Protein AF-A0A355G3J1-F1 (afdb_monomer_lite)

Secondary structure (DSSP, 8-state):
-HHHHHHHHHHHHTTS-HHHHHHHHHTSTTTT------HHHHHH-TT-TT-SSPPP-PPPHHHHHHHHHHHTT--B---SS--B-----TTTTTTT-SS--PPP-GGGGGB-GGGB--BTTB--HHHHHTTPPPSSS--SS-----

Radius of gyration: 22.66 Å; chains: 1; bounding box: 53×34×58 Å

pLDDT: mean 86.46, std 9.16, range [46.34, 96.56]

Foldseek 3Di:
DVVVVVLVVVCVVVVNDPVVSVCCVCPDCLNVAAQDDDPVNCVVCVPCPVVNHDDDFDDALLVVLLVVCVVVVLADPDDDDAAFAADADADQCVPPDPDGRDHDDDSSNRYRSVSHDQDQVRGGVSNVVRQNDRNVDDDPDGDTDD

Structure (mmCIF, N/CA/C/O backbone):
data_AF-A0A355G3J1-F1
#
_entry.id   AF-A0A355G3J1-F1
#
loop_
_atom_site.group_PDB
_atom_site.id
_atom_site.type_symbol
_atom_site.label_atom_id
_atom_site.label_alt_id
_atom_site.label_comp_id
_atom_site.label_asym_id
_atom_site.label_entity_id
_atom_site.label_seq_id
_atom_site.pdbx_PDB_ins_code
_atom_site.Cartn_x
_atom_site.Cartn_y
_atom_site.Cartn_z
_atom_site.occupancy
_atom_site.B_iso_or_equiv
_atom_site.auth_seq_id
_atom_site.auth_comp_id
_atom_site.auth_asym_id
_atom_site.auth_atom_id
_atom_site.pdbx_PDB_model_num
ATOM 1 N N . PRO A 1 1 ? -11.415 11.226 27.094 1.00 68.06 1 PRO A N 1
ATOM 2 C CA . PRO A 1 1 ? -10.736 10.562 28.239 1.00 68.06 1 PRO A CA 1
ATOM 3 C C . PRO A 1 1 ? -11.501 9.325 28.725 1.00 68.06 1 PRO A C 1
ATOM 5 O O . PRO A 1 1 ? -10.914 8.259 28.810 1.00 68.06 1 PRO A O 1
ATOM 8 N N . GLU A 1 2 ? -12.821 9.445 28.891 1.00 85.06 2 GLU A N 1
ATOM 9 C CA . GLU A 1 2 ? -13.689 8.411 29.485 1.00 85.06 2 GLU A CA 1
ATOM 10 C C . GLU A 1 2 ? -13.685 7.047 28.765 1.00 85.06 2 GLU A C 1
ATOM 12 O O . GLU A 1 2 ? -13.795 6.009 29.408 1.00 85.06 2 GLU A O 1
ATOM 17 N N . LEU A 1 3 ? -13.506 7.017 27.437 1.00 87.56 3 LEU A N 1
ATOM 18 C CA . LEU A 1 3 ? -13.482 5.762 26.671 1.00 87.56 3 LEU A CA 1
ATOM 19 C C . LEU A 1 3 ? -12.297 4.859 27.045 1.00 87.56 3 LEU A C 1
ATOM 21 O O . LEU A 1 3 ? -12.450 3.643 27.121 1.00 87.56 3 LEU A O 1
ATOM 25 N N . LEU A 1 4 ? -11.110 5.442 27.237 1.00 89.94 4 LEU A N 1
ATOM 26 C CA . LEU A 1 4 ? -9.912 4.662 27.555 1.00 89.94 4 LEU A CA 1
ATOM 27 C C . LEU A 1 4 ? -9.988 4.106 28.976 1.00 89.94 4 LEU A C 1
ATOM 29 O O . LEU A 1 4 ? -9.612 2.957 29.189 1.00 89.94 4 LEU A O 1
ATOM 33 N N . ASP A 1 5 ? -10.541 4.884 29.906 1.00 92.81 5 ASP A N 1
ATOM 34 C CA . ASP A 1 5 ? -10.780 4.443 31.279 1.00 92.81 5 ASP A CA 1
ATOM 35 C C . ASP A 1 5 ? -11.797 3.294 31.312 1.00 92.81 5 ASP A C 1
ATOM 37 O O . ASP A 1 5 ? -11.575 2.279 31.974 1.00 92.81 5 ASP A O 1
ATOM 41 N N . TRP A 1 6 ? -12.874 3.394 30.524 1.00 93.69 6 TRP A N 1
ATOM 42 C CA . TRP A 1 6 ? -13.862 2.323 30.399 1.00 93.69 6 TRP A CA 1
ATOM 43 C C . TRP A 1 6 ? -13.267 1.043 29.790 1.00 93.69 6 TRP A C 1
ATOM 45 O O . TRP A 1 6 ? -13.470 -0.044 30.330 1.00 93.69 6 TRP A O 1
ATOM 55 N N . LEU A 1 7 ? -12.474 1.158 28.717 1.00 93.31 7 LEU A N 1
ATOM 56 C CA . LEU A 1 7 ? -11.795 0.008 28.107 1.00 93.31 7 LEU A CA 1
ATOM 57 C C . LEU A 1 7 ? -10.783 -0.641 29.062 1.00 93.31 7 LEU A C 1
ATOM 59 O O . LEU A 1 7 ? -10.641 -1.863 29.056 1.00 93.31 7 LEU A O 1
ATOM 63 N N . ALA A 1 8 ? -10.092 0.152 29.884 1.00 94.12 8 ALA A N 1
ATOM 64 C CA . ALA A 1 8 ? -9.164 -0.366 30.885 1.00 94.12 8 ALA A CA 1
ATOM 65 C C . ALA A 1 8 ? -9.895 -1.168 31.973 1.00 94.12 8 ALA A C 1
ATOM 67 O O . ALA A 1 8 ? -9.456 -2.265 32.319 1.00 94.12 8 ALA A O 1
ATOM 68 N N . LEU A 1 9 ? -11.032 -0.665 32.466 1.00 95.38 9 LEU A N 1
ATOM 69 C CA . LEU A 1 9 ? -11.869 -1.389 33.428 1.00 95.38 9 LEU A CA 1
ATOM 70 C C . LEU A 1 9 ? -12.425 -2.688 32.835 1.00 95.38 9 LEU A C 1
ATOM 72 O O . LEU A 1 9 ? -12.336 -3.735 33.473 1.00 95.38 9 LEU A O 1
ATOM 76 N N . GLU A 1 10 ? -12.924 -2.651 31.599 1.00 95.00 10 GLU A N 1
ATOM 77 C CA . GLU A 1 10 ? -13.422 -3.841 30.899 1.00 95.00 10 GLU A CA 1
ATOM 78 C C . GLU A 1 10 ? -12.317 -4.888 30.680 1.00 95.00 10 GLU A C 1
ATOM 80 O O . GLU A 1 10 ? -12.537 -6.095 30.813 1.00 95.00 10 GLU A O 1
ATOM 85 N N . PHE A 1 11 ? -11.091 -4.443 30.400 1.00 96.38 11 PHE A N 1
ATOM 86 C CA . PHE A 1 11 ? -9.950 -5.342 30.259 1.00 96.38 11 PHE A CA 1
ATOM 87 C C . PHE A 1 11 ? -9.592 -6.040 31.580 1.00 96.38 11 PHE A C 1
ATOM 89 O O . PHE A 1 11 ? -9.298 -7.235 31.588 1.00 96.38 11 PHE A O 1
ATOM 96 N N . ILE A 1 12 ? -9.687 -5.330 32.708 1.00 96.38 12 ILE A N 1
ATOM 97 C CA . ILE A 1 12 ? -9.499 -5.923 34.039 1.00 96.38 12 ILE A CA 1
ATOM 98 C C . ILE A 1 12 ? -10.640 -6.904 34.353 1.00 96.38 12 ILE A C 1
ATOM 100 O O . ILE A 1 12 ? -10.381 -8.027 34.785 1.00 96.38 12 ILE A O 1
ATOM 104 N N . HIS A 1 13 ? -11.895 -6.516 34.105 1.00 95.62 13 HIS A N 1
ATOM 105 C CA . HIS A 1 13 ? -13.074 -7.341 34.398 1.00 95.62 13 HIS A CA 1
ATOM 106 C C . HIS A 1 13 ? -13.145 -8.622 33.560 1.00 95.62 13 HIS A C 1
ATOM 108 O O . HIS A 1 13 ? -13.583 -9.657 34.056 1.00 95.62 13 HIS A O 1
ATOM 114 N N . SER A 1 14 ? -12.667 -8.578 32.316 1.00 93.69 14 SER A N 1
ATOM 115 C CA . SER A 1 14 ? -12.550 -9.755 31.444 1.00 93.69 14 SER A CA 1
ATOM 116 C C . SER A 1 14 ? -11.386 -10.686 31.812 1.00 93.69 14 SER A C 1
ATOM 118 O O . SER A 1 14 ? -11.162 -11.684 31.130 1.00 93.69 14 SER A O 1
ATOM 120 N N . GLY A 1 15 ? -10.644 -10.393 32.887 1.00 96.06 15 GLY A N 1
ATOM 121 C CA . GLY A 1 15 ? -9.520 -11.212 33.333 1.00 96.06 15 GLY A CA 1
ATOM 122 C C . GLY A 1 15 ? -8.283 -11.060 32.451 1.00 96.06 15 GLY A C 1
ATOM 123 O O . GLY A 1 15 ? -7.531 -12.020 32.293 1.00 96.06 15 GLY A O 1
ATOM 124 N N . TRP A 1 16 ? -8.063 -9.863 31.895 1.00 95.31 16 TRP A N 1
ATOM 125 C CA . TRP A 1 16 ? -6.944 -9.546 31.002 1.00 95.31 16 TRP A CA 1
ATOM 126 C C . TRP A 1 16 ? -6.997 -10.294 29.656 1.00 95.31 16 TRP A C 1
ATOM 128 O O . TRP A 1 16 ? -5.962 -10.578 29.045 1.00 95.31 16 TRP A O 1
ATOM 138 N N . ASP A 1 17 ? -8.202 -10.600 29.158 1.00 96.38 17 ASP A N 1
ATOM 139 C CA . ASP A 1 17 ? -8.391 -11.253 27.860 1.00 96.38 17 ASP A CA 1
ATOM 140 C C . ASP A 1 17 ? -8.188 -10.267 26.695 1.00 96.38 17 ASP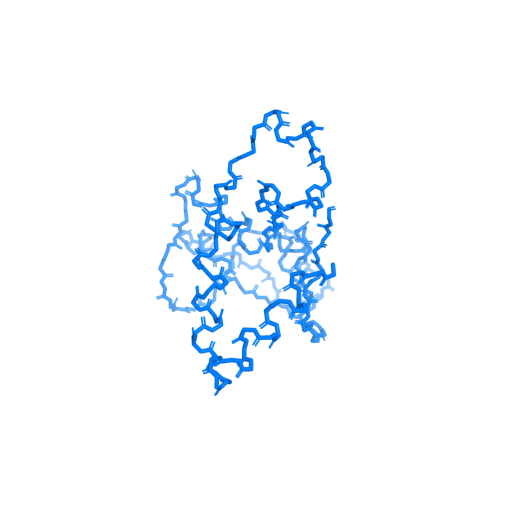 A C 1
ATOM 142 O O . ASP A 1 17 ? -9.032 -9.432 26.355 1.00 96.38 17 ASP A O 1
ATOM 146 N N . VAL A 1 18 ? -7.038 -10.397 26.031 1.00 96.12 18 VAL A N 1
ATOM 147 C CA . VAL A 1 18 ? -6.662 -9.562 24.883 1.00 96.12 18 VAL A CA 1
ATOM 148 C C . VAL A 1 18 ? -7.594 -9.781 23.688 1.00 96.12 18 VAL A C 1
ATOM 150 O O . VAL A 1 18 ? -7.884 -8.830 22.958 1.00 96.12 18 VAL A O 1
ATOM 153 N N . LYS A 1 19 ? -8.082 -11.009 23.467 1.00 96.50 19 LYS A N 1
ATOM 154 C CA . LYS A 1 19 ? -8.983 -11.302 22.342 1.00 96.50 19 LYS A CA 1
ATOM 155 C C . LYS A 1 19 ? -10.353 -10.686 22.571 1.00 96.50 19 LYS A C 1
ATOM 157 O O . LYS A 1 19 ? -10.935 -10.177 21.614 1.00 96.50 19 LYS A O 1
ATOM 162 N N . HIS A 1 20 ? -10.846 -10.703 23.809 1.00 95.44 20 HIS A N 1
ATOM 163 C CA . HIS A 1 20 ? -12.086 -10.019 24.179 1.00 95.44 20 HIS A CA 1
ATOM 164 C C . HIS A 1 20 ? -11.995 -8.522 23.887 1.00 95.44 20 HIS A C 1
ATOM 166 O O . HIS A 1 20 ? -12.828 -7.993 23.151 1.00 95.44 20 HIS A O 1
ATOM 172 N N . LEU A 1 21 ? -10.928 -7.865 24.354 1.00 95.62 21 LEU A N 1
ATOM 173 C CA . LEU A 1 21 ? -10.725 -6.435 24.119 1.00 95.62 21 LEU A CA 1
ATOM 174 C C . LEU A 1 21 ? -10.622 -6.108 22.621 1.00 95.62 21 LEU A C 1
ATOM 176 O O . LEU A 1 21 ? -11.282 -5.190 22.134 1.00 95.62 21 LEU A O 1
ATOM 180 N N . GLN A 1 22 ? -9.831 -6.880 21.867 1.00 95.25 22 GLN A N 1
ATOM 181 C CA . GLN A 1 22 ? -9.720 -6.706 20.417 1.00 95.25 22 GLN A CA 1
ATOM 182 C C . GLN A 1 22 ? -11.070 -6.874 19.726 1.00 95.25 22 GLN A C 1
ATOM 184 O O . GLN A 1 22 ? -11.433 -6.028 18.909 1.00 95.25 22 GLN A O 1
ATOM 189 N N . LYS A 1 23 ? -11.822 -7.929 20.071 1.00 95.56 23 LYS A N 1
ATOM 190 C CA . LYS A 1 23 ? -13.161 -8.179 19.534 1.00 95.56 23 LYS A CA 1
ATOM 191 C C . LYS A 1 23 ? -14.067 -6.985 19.802 1.00 95.56 23 LYS A C 1
ATOM 193 O O . LYS A 1 23 ? -14.662 -6.478 18.862 1.00 95.56 23 LYS A O 1
ATOM 198 N N . LEU A 1 24 ? -14.099 -6.501 21.039 1.00 94.88 24 LEU A N 1
ATOM 199 C CA . LEU A 1 24 ? -14.933 -5.379 21.451 1.00 94.88 24 LEU A CA 1
ATOM 200 C C . LEU A 1 24 ? -14.637 -4.106 20.645 1.00 94.88 24 LEU A C 1
ATOM 202 O O . LEU A 1 24 ? -15.566 -3.444 20.180 1.00 94.88 24 LEU A O 1
ATOM 206 N N . ILE A 1 25 ? -13.357 -3.809 20.399 1.00 92.50 25 ILE A N 1
ATOM 207 C CA . ILE A 1 25 ? -12.946 -2.676 19.560 1.00 92.50 25 ILE A CA 1
ATOM 208 C C . ILE A 1 25 ? -13.418 -2.870 18.113 1.00 92.50 25 ILE A C 1
ATOM 210 O O . ILE A 1 25 ? -14.079 -1.983 17.569 1.00 92.50 25 ILE A O 1
ATOM 214 N N . VAL A 1 26 ? -13.124 -4.017 17.487 1.00 92.75 26 VAL A N 1
ATOM 215 C CA . VAL A 1 26 ? -13.450 -4.242 16.062 1.00 92.75 26 VAL A CA 1
ATOM 216 C C . VAL A 1 26 ? -14.945 -4.451 15.804 1.00 92.75 26 VAL A C 1
ATOM 218 O O . VAL A 1 26 ? -15.403 -4.298 14.671 1.00 92.75 26 VAL A O 1
ATOM 221 N N . THR A 1 27 ? -15.722 -4.782 16.837 1.00 94.38 27 THR A N 1
ATOM 222 C CA . THR A 1 27 ? -17.189 -4.859 16.770 1.00 94.38 27 THR A CA 1
ATOM 223 C C . THR A 1 27 ? -17.892 -3.586 17.231 1.00 94.38 27 THR A C 1
ATOM 225 O O . THR A 1 27 ? -19.118 -3.553 17.255 1.00 94.38 27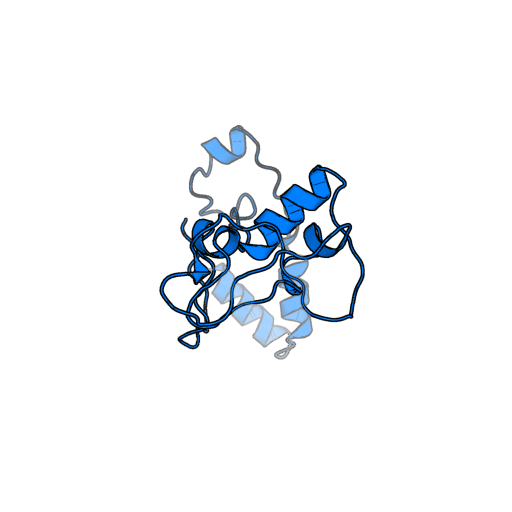 THR A O 1
ATOM 228 N N . SER A 1 28 ? -17.154 -2.541 17.615 1.00 90.50 28 SER A N 1
ATOM 229 C CA . SER A 1 28 ? -17.758 -1.266 18.007 1.00 90.50 28 SER A CA 1
ATOM 230 C C . SER A 1 28 ? -18.438 -0.581 16.816 1.00 90.50 28 SER A C 1
ATOM 232 O O . SER A 1 28 ? -17.966 -0.663 15.679 1.00 90.50 28 SER A O 1
ATOM 234 N N . ALA A 1 29 ? -19.527 0.147 17.082 1.00 87.81 29 ALA A N 1
ATOM 235 C CA . ALA A 1 29 ? -20.250 0.895 16.052 1.00 87.81 29 ALA A CA 1
ATOM 236 C C . ALA A 1 29 ? -19.339 1.902 15.326 1.00 87.81 29 ALA A C 1
ATOM 238 O O . ALA A 1 29 ? -19.426 2.037 14.109 1.00 87.81 29 ALA A O 1
ATOM 239 N N . THR A 1 30 ? -18.420 2.546 16.054 1.00 83.00 30 THR A N 1
ATOM 240 C CA . THR A 1 30 ? -17.445 3.491 15.493 1.00 83.00 30 THR A CA 1
ATOM 241 C C . THR A 1 30 ? -16.450 2.803 14.556 1.00 83.00 30 THR A C 1
ATOM 243 O O . THR A 1 30 ? -16.144 3.343 13.498 1.00 83.00 30 THR A O 1
ATOM 246 N N . TYR A 1 31 ? -15.963 1.601 14.893 1.00 85.69 31 TYR A N 1
ATOM 247 C CA . TYR A 1 31 ? -15.042 0.855 14.024 1.00 85.69 31 TYR A CA 1
ATOM 248 C C . TYR A 1 31 ? -15.739 0.322 12.763 1.00 85.69 31 TYR A C 1
ATOM 250 O O . TYR A 1 31 ? -15.154 0.319 11.682 1.00 85.69 31 TYR A O 1
ATOM 258 N N . GLN A 1 32 ? -16.998 -0.105 12.889 1.00 87.94 32 GLN A N 1
ATOM 259 C CA . GLN A 1 32 ? -17.803 -0.629 11.778 1.00 87.94 32 GLN A CA 1
ATOM 260 C C . GLN A 1 32 ? -18.485 0.466 10.941 1.00 87.94 32 GLN A C 1
ATOM 262 O O . GLN A 1 32 ? -19.171 0.166 9.960 1.00 87.94 32 GLN A O 1
ATOM 267 N N . GLN A 1 33 ? -18.314 1.735 11.312 1.00 85.50 33 GLN A N 1
ATOM 268 C CA . GLN A 1 33 ? -18.942 2.858 10.635 1.00 85.50 33 GLN A CA 1
ATOM 269 C C . GLN A 1 33 ? -18.496 2.958 9.170 1.00 85.50 33 GLN A C 1
ATOM 271 O O . GLN A 1 33 ? -17.315 2.874 8.829 1.00 85.50 33 GLN A O 1
ATOM 276 N N . SER A 1 34 ? -19.460 3.213 8.279 1.00 83.56 34 SER A N 1
ATOM 277 C CA . SER A 1 34 ? -19.160 3.472 6.872 1.00 83.56 34 SER A CA 1
ATOM 278 C C . SER A 1 34 ? -18.304 4.729 6.721 1.00 83.56 34 SER A C 1
ATOM 280 O O . SER A 1 34 ? -18.676 5.821 7.161 1.00 83.56 34 SER A O 1
ATOM 282 N N . SER A 1 35 ? -17.189 4.574 6.008 1.00 82.19 35 SER A N 1
ATOM 283 C CA . SER A 1 35 ? -16.272 5.664 5.662 1.00 82.19 35 SER A CA 1
ATOM 284 C C . SER A 1 35 ? -16.762 6.535 4.501 1.00 82.19 35 SER A C 1
ATOM 286 O O . SER A 1 35 ? -16.026 7.400 4.034 1.00 82.19 35 SER A O 1
ATOM 288 N N . HIS A 1 36 ? -17.991 6.326 4.016 1.00 84.00 36 HIS A N 1
ATOM 289 C CA . HIS A 1 36 ? -18.570 7.170 2.978 1.00 84.00 36 HIS A CA 1
ATOM 290 C C . HIS A 1 36 ? -18.791 8.596 3.505 1.00 84.00 36 HIS A C 1
ATOM 292 O O . HIS A 1 36 ? -19.533 8.819 4.473 1.00 84.00 36 HIS A O 1
ATOM 298 N N . VAL A 1 37 ? -18.136 9.554 2.849 1.00 84.06 37 VAL A N 1
ATOM 299 C CA . VAL A 1 37 ? -18.140 10.969 3.221 1.00 84.06 37 VAL A CA 1
ATOM 300 C C . VAL A 1 37 ? -19.314 11.667 2.536 1.00 84.06 37 VAL A C 1
ATOM 302 O O . VAL A 1 37 ? -19.314 11.832 1.319 1.00 84.06 37 VAL A O 1
ATOM 305 N N . THR A 1 38 ? -20.320 12.075 3.311 1.00 86.44 38 THR A N 1
ATOM 306 C CA . THR A 1 38 ? -21.422 12.923 2.829 1.00 86.44 38 THR A CA 1
ATOM 307 C C . THR A 1 38 ? -21.128 14.398 3.105 1.00 86.44 38 THR A C 1
ATOM 309 O O . THR A 1 38 ? -20.331 14.733 3.984 1.00 86.44 38 THR A O 1
ATOM 312 N N . SER A 1 39 ? -21.780 15.298 2.367 1.00 87.38 39 SER A N 1
ATOM 313 C CA . SER A 1 39 ? -21.649 16.750 2.558 1.00 87.38 39 SER A CA 1
ATOM 314 C C . SER A 1 39 ? -22.038 17.196 3.973 1.00 87.38 39 SER A C 1
ATOM 316 O O . SER A 1 39 ? -21.440 18.121 4.512 1.00 87.38 39 SER A O 1
ATOM 318 N N . GLU A 1 40 ? -22.999 16.518 4.599 1.00 87.94 40 GLU A N 1
ATOM 319 C CA . GLU A 1 40 ? -23.418 16.756 5.986 1.00 87.94 40 GLU A CA 1
ATOM 320 C C . GLU A 1 40 ? -22.322 16.378 6.988 1.00 87.94 40 GLU A C 1
ATOM 322 O O . GLU A 1 40 ? -21.991 17.183 7.856 1.00 87.94 40 GLU A O 1
ATOM 327 N N . LYS A 1 41 ? -21.703 15.198 6.830 1.00 84.62 41 LYS A N 1
ATOM 328 C CA . LYS A 1 41 ? -20.591 14.753 7.686 1.00 84.62 41 LYS A CA 1
ATOM 329 C C . LYS A 1 41 ? -19.385 15.686 7.577 1.00 84.62 41 LYS A C 1
ATOM 331 O O . LYS A 1 41 ? -18.804 16.031 8.595 1.00 84.62 41 LYS A O 1
ATOM 336 N N . LEU A 1 42 ? -19.058 16.141 6.364 1.00 85.69 42 LEU A N 1
ATOM 337 C CA . LEU A 1 42 ? -17.984 17.115 6.130 1.00 85.69 42 LEU A CA 1
ATOM 338 C C . LEU A 1 42 ? -18.254 18.471 6.785 1.00 85.69 42 LEU A C 1
ATOM 340 O O . LEU A 1 42 ? -17.320 19.114 7.242 1.00 85.69 42 LEU A O 1
ATOM 344 N N . LYS A 1 43 ? -19.513 18.923 6.819 1.00 88.19 43 LYS A N 1
ATOM 345 C CA . LYS A 1 43 ? -19.880 20.165 7.516 1.00 88.19 43 LYS A CA 1
ATOM 346 C C . LYS A 1 43 ? -19.807 20.010 9.034 1.00 88.19 43 LYS A C 1
ATOM 348 O O . LYS A 1 43 ? -19.430 20.960 9.710 1.00 88.19 43 LYS A O 1
ATOM 353 N N . ALA A 1 44 ? -20.196 18.846 9.552 1.00 87.12 44 ALA A N 1
ATOM 354 C CA . ALA A 1 44 ? -20.217 18.568 10.984 1.00 87.12 44 ALA A CA 1
ATOM 355 C C . ALA A 1 44 ? -18.815 18.324 11.566 1.00 87.12 44 ALA A C 1
ATOM 357 O O . ALA A 1 44 ? -18.542 18.753 12.682 1.00 87.12 44 ALA A O 1
ATOM 358 N N . ASP A 1 45 ? -17.932 17.661 10.816 1.00 85.62 45 ASP A N 1
ATOM 359 C CA . ASP A 1 45 ? -16.565 17.348 11.240 1.00 85.62 45 ASP A CA 1
ATOM 360 C C . ASP A 1 45 ? -15.567 17.494 10.070 1.00 85.62 45 ASP A C 1
ATOM 362 O O . ASP A 1 45 ? -15.115 16.493 9.505 1.00 85.62 45 ASP A O 1
ATOM 366 N N . PRO A 1 46 ? -15.217 18.735 9.671 1.00 84.44 46 PRO A N 1
ATOM 367 C CA . PRO A 1 46 ? -14.318 18.982 8.537 1.00 84.44 46 PRO A CA 1
ATOM 368 C C . PRO A 1 46 ? -12.915 18.392 8.728 1.00 84.44 46 PRO A C 1
ATOM 370 O O . PRO A 1 46 ? -12.274 17.972 7.767 1.00 84.44 46 PRO A O 1
ATOM 373 N N . GLU A 1 47 ? -12.447 18.357 9.977 1.00 84.25 47 GLU A N 1
ATOM 374 C CA . GLU A 1 47 ? -11.106 17.903 10.365 1.00 84.25 47 GLU A CA 1
ATOM 375 C C . GLU A 1 47 ? -11.065 16.409 10.737 1.00 84.25 47 GLU A C 1
ATOM 377 O O . GLU A 1 47 ? -10.007 15.887 11.101 1.00 84.25 47 GLU A O 1
ATOM 382 N N . ASN A 1 48 ? -12.202 15.709 10.644 1.00 85.75 48 ASN A N 1
ATOM 383 C CA . ASN A 1 48 ? -12.366 14.306 11.026 1.00 85.75 48 ASN A CA 1
ATOM 384 C C . ASN A 1 48 ? -11.876 13.996 12.462 1.00 85.75 48 ASN A C 1
ATOM 386 O O . ASN A 1 48 ? -11.298 12.933 12.718 1.00 85.75 48 ASN A O 1
ATOM 390 N N . GLN A 1 49 ? -12.057 14.932 13.402 1.00 83.56 49 GLN A N 1
ATOM 391 C CA . GLN A 1 49 ? -11.636 14.778 14.803 1.00 83.56 49 GLN A CA 1
ATOM 392 C C . GLN A 1 49 ? -12.509 13.774 15.558 1.00 83.56 49 GLN A C 1
ATOM 394 O O . GLN A 1 49 ? -12.026 13.090 16.461 1.00 83.56 49 GLN A O 1
ATOM 399 N N . LEU A 1 50 ? -13.779 13.665 15.172 1.00 83.62 50 LEU A N 1
ATOM 400 C CA . LEU A 1 50 ? -14.746 12.729 15.739 1.00 83.62 50 LEU A CA 1
ATOM 401 C C . LEU A 1 50 ? -14.721 11.372 15.024 1.00 83.62 50 LEU A C 1
ATOM 403 O O . LEU A 1 50 ? -15.535 10.505 15.336 1.00 83.62 50 LEU A O 1
ATOM 407 N N . LEU A 1 51 ? -13.788 11.176 14.082 1.00 81.25 51 LEU A N 1
ATOM 408 C CA . LEU A 1 51 ? -13.636 9.952 13.291 1.00 81.25 51 LEU A CA 1
ATOM 409 C C . LEU A 1 51 ? -14.925 9.582 12.536 1.00 81.25 51 LEU A C 1
ATOM 411 O O . LEU A 1 51 ? -15.262 8.407 12.386 1.00 81.25 51 LEU A O 1
ATOM 415 N N . ALA A 1 52 ? -15.649 10.588 12.033 1.00 82.38 52 ALA A N 1
ATOM 416 C CA . ALA A 1 52 ? -16.888 10.400 11.279 1.00 82.38 52 ALA A CA 1
ATOM 417 C C . ALA A 1 52 ? -16.693 9.588 9.978 1.00 82.38 52 ALA A C 1
ATOM 419 O O . ALA A 1 52 ? -17.658 9.036 9.426 1.00 82.38 52 ALA A O 1
ATOM 420 N N . HIS A 1 53 ? -15.457 9.514 9.482 1.00 81.38 53 HIS A N 1
ATOM 421 C CA . HIS A 1 53 ? -15.041 8.663 8.373 1.00 81.38 53 HIS A CA 1
ATOM 422 C C . HIS A 1 53 ? -13.578 8.215 8.530 1.00 81.38 53 HIS A C 1
ATOM 424 O O . HIS A 1 53 ? -12.828 8.739 9.351 1.00 81.38 53 HIS A O 1
ATOM 430 N N . ALA A 1 54 ? -13.120 7.259 7.717 1.00 81.62 54 ALA A N 1
ATOM 431 C CA . ALA A 1 54 ? -11.693 6.955 7.657 1.00 81.62 54 ALA A CA 1
ATOM 432 C C . ALA A 1 54 ? -10.899 8.162 7.130 1.00 81.62 54 ALA A C 1
ATOM 434 O O . ALA A 1 54 ? -11.273 8.792 6.134 1.00 81.62 54 ALA A O 1
ATOM 435 N N . SER A 1 55 ? -9.775 8.468 7.779 1.00 81.12 55 SER A N 1
ATOM 436 C CA . SER A 1 55 ? -8.844 9.488 7.297 1.00 81.12 55 SER A CA 1
ATOM 437 C C . SER A 1 55 ? -8.266 9.078 5.946 1.00 81.12 55 SER A C 1
ATOM 439 O O . SER A 1 55 ? -7.889 7.922 5.739 1.00 81.12 55 SER A O 1
ATOM 441 N N . ARG A 1 56 ? -8.164 10.035 5.019 1.00 76.75 56 ARG A N 1
ATOM 442 C CA . ARG A 1 56 ? -7.555 9.781 3.713 1.00 76.75 56 ARG A CA 1
ATOM 443 C C . ARG A 1 56 ? -6.092 9.402 3.897 1.00 76.75 56 ARG A C 1
ATOM 445 O O . ARG A 1 56 ? -5.321 10.095 4.553 1.00 76.75 56 ARG A O 1
ATOM 452 N N . LEU A 1 57 ? -5.720 8.280 3.301 1.00 80.69 57 LEU A N 1
ATOM 453 C CA . LEU A 1 57 ? -4.370 7.756 3.344 1.00 80.69 57 LEU A CA 1
ATOM 454 C C . LEU A 1 57 ? -3.722 7.958 1.978 1.00 80.69 57 LEU A C 1
ATOM 456 O O . LEU A 1 57 ? -4.166 7.368 0.995 1.00 80.69 57 LEU A O 1
ATOM 460 N N . ARG A 1 58 ? -2.650 8.758 1.913 1.00 84.50 58 ARG A N 1
ATOM 461 C CA . ARG A 1 58 ? -1.835 8.857 0.696 1.00 84.50 58 ARG A CA 1
ATOM 462 C C . ARG A 1 58 ? -1.255 7.482 0.362 1.00 84.50 58 ARG A C 1
ATOM 464 O O . ARG A 1 58 ? -0.678 6.821 1.238 1.00 84.50 58 ARG A O 1
ATOM 471 N N . LEU A 1 59 ? -1.418 7.072 -0.894 1.00 88.69 59 LEU A N 1
ATOM 472 C CA . LEU A 1 59 ? -0.824 5.852 -1.422 1.00 88.69 59 LEU A CA 1
ATOM 473 C C . LEU A 1 59 ? 0.698 6.029 -1.5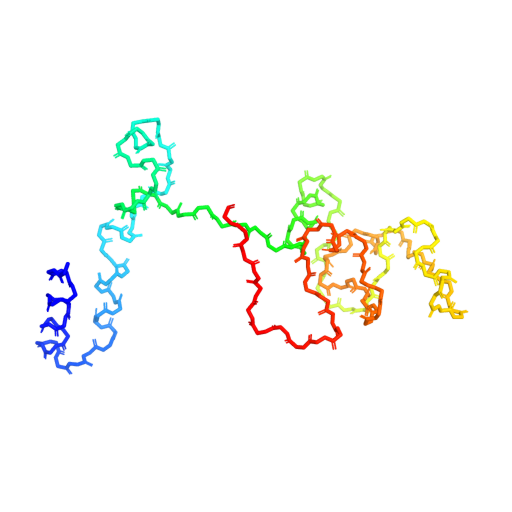86 1.00 88.69 59 LEU A C 1
ATOM 475 O O . LEU A 1 59 ? 1.149 7.100 -1.990 1.00 88.69 59 LEU A O 1
ATOM 479 N N . PRO A 1 60 ? 1.503 5.002 -1.274 1.00 90.44 60 PRO A N 1
ATOM 480 C CA . PRO A 1 60 ? 2.910 4.940 -1.662 1.00 90.44 60 PRO A CA 1
ATOM 481 C C . PRO A 1 60 ? 3.109 5.099 -3.175 1.00 90.44 60 PRO A C 1
ATOM 483 O O . PRO A 1 60 ? 2.252 4.691 -3.958 1.00 90.44 60 PRO A O 1
ATOM 486 N N . ALA A 1 61 ? 4.270 5.615 -3.582 1.00 91.12 61 ALA A N 1
ATOM 487 C CA . ALA A 1 61 ? 4.643 5.825 -4.982 1.00 91.12 61 ALA A CA 1
ATOM 488 C C . ALA A 1 61 ? 4.439 4.585 -5.871 1.00 91.12 61 ALA A C 1
ATOM 490 O O . ALA A 1 61 ? 3.907 4.683 -6.978 1.00 91.12 61 ALA A O 1
ATOM 491 N N . GLU A 1 62 ? 4.814 3.410 -5.361 1.00 92.12 62 GLU A N 1
ATOM 492 C CA . GLU A 1 62 ? 4.678 2.132 -6.058 1.00 92.12 62 GLU A CA 1
ATOM 493 C C . GLU A 1 62 ? 3.207 1.822 -6.365 1.00 92.12 62 GLU A C 1
ATOM 495 O O . GLU A 1 62 ? 2.868 1.419 -7.475 1.00 92.12 62 GLU A O 1
ATOM 500 N N . LEU A 1 63 ? 2.325 2.075 -5.392 1.00 92.56 63 LEU A N 1
ATOM 501 C CA . LEU A 1 63 ? 0.889 1.849 -5.525 1.00 92.56 63 LEU A CA 1
ATOM 502 C C . LEU A 1 63 ? 0.222 2.882 -6.432 1.00 92.56 63 LEU A C 1
ATOM 504 O O . LEU A 1 63 ? -0.705 2.524 -7.146 1.00 92.56 63 LEU A O 1
ATOM 508 N N . ILE A 1 64 ? 0.700 4.130 -6.452 1.00 92.69 64 ILE A N 1
ATOM 509 C CA . ILE A 1 64 ? 0.193 5.156 -7.375 1.00 92.69 64 ILE A CA 1
ATOM 510 C C . ILE A 1 64 ? 0.444 4.733 -8.827 1.00 92.69 64 ILE A C 1
ATOM 512 O O . ILE A 1 64 ? -0.481 4.743 -9.642 1.00 92.69 64 ILE A O 1
ATOM 516 N N . ARG A 1 65 ? 1.674 4.312 -9.153 1.00 92.62 65 ARG A N 1
ATOM 517 C CA . ARG A 1 65 ? 2.000 3.822 -10.501 1.00 92.62 65 ARG A CA 1
ATOM 518 C C . ARG A 1 65 ? 1.210 2.558 -10.841 1.00 92.62 65 ARG A C 1
ATOM 520 O O . ARG A 1 65 ? 0.627 2.491 -11.919 1.00 92.62 65 ARG A O 1
ATOM 527 N N . ASP A 1 66 ? 1.179 1.578 -9.939 1.00 94.69 66 ASP A N 1
ATOM 528 C CA . ASP A 1 66 ? 0.475 0.312 -10.180 1.00 94.69 66 ASP A CA 1
ATOM 529 C C . ASP A 1 66 ? -1.032 0.533 -10.368 1.00 94.69 66 ASP A C 1
ATOM 531 O O . ASP A 1 66 ? -1.637 -0.096 -11.233 1.00 94.69 66 ASP A O 1
ATOM 535 N N . GLN A 1 67 ? -1.631 1.473 -9.629 1.00 94.69 67 GLN A N 1
ATOM 536 C CA . GLN A 1 67 ? -3.031 1.850 -9.801 1.00 94.69 67 GLN A CA 1
ATOM 537 C C . GLN A 1 67 ? -3.285 2.485 -11.171 1.00 94.69 67 GLN A C 1
ATOM 539 O O . GLN A 1 67 ? -4.265 2.126 -11.817 1.00 94.69 67 GLN A O 1
ATOM 544 N N . ALA A 1 68 ? -2.406 3.373 -11.644 1.00 93.94 68 ALA A N 1
ATOM 545 C CA . ALA A 1 68 ? -2.530 3.967 -12.976 1.00 93.94 68 ALA A CA 1
ATOM 546 C C . ALA A 1 68 ? -2.410 2.919 -14.103 1.00 93.94 68 ALA A C 1
ATOM 548 O O . ALA A 1 68 ? -3.123 2.981 -15.106 1.00 93.94 68 ALA A O 1
ATOM 549 N N . LEU A 1 69 ? -1.533 1.926 -13.936 1.00 94.31 69 LEU A N 1
ATOM 550 C CA . LEU A 1 69 ? -1.409 0.808 -14.877 1.00 94.31 69 LEU A CA 1
ATOM 551 C C . LEU A 1 69 ? -2.622 -0.123 -14.832 1.00 94.31 69 LEU A C 1
ATOM 553 O O . LEU A 1 69 ? -3.060 -0.624 -15.865 1.00 94.31 69 LEU A O 1
ATOM 557 N N . PHE A 1 70 ? -3.178 -0.344 -13.642 1.00 96.19 70 PHE A N 1
ATOM 558 C CA . PHE A 1 70 ? -4.358 -1.179 -13.465 1.00 96.19 70 PHE A CA 1
ATOM 559 C C . PHE A 1 70 ? -5.589 -0.548 -14.121 1.00 96.19 70 PHE A C 1
ATOM 561 O O . PHE A 1 70 ? -6.285 -1.212 -14.884 1.00 96.19 70 PHE A O 1
ATOM 568 N N . THR A 1 71 ? -5.838 0.743 -13.881 1.00 96.56 71 THR A N 1
ATOM 569 C CA . THR A 1 71 ? -6.999 1.442 -14.456 1.00 96.56 71 THR A CA 1
ATOM 570 C C . THR A 1 71 ? -6.910 1.607 -15.971 1.00 96.56 71 THR A C 1
ATOM 572 O O . THR A 1 71 ? -7.945 1.673 -16.627 1.00 96.56 71 THR A O 1
ATOM 575 N N . SER A 1 72 ? -5.698 1.644 -16.532 1.00 95.19 72 SER A N 1
ATOM 576 C CA . SER A 1 72 ? -5.471 1.656 -17.984 1.00 95.19 72 SER A CA 1
ATOM 577 C C . SER A 1 72 ? -5.499 0.267 -18.631 1.00 95.19 72 SER A C 1
ATOM 579 O O . SER A 1 72 ? -5.425 0.176 -19.853 1.00 95.19 72 SER A O 1
ATOM 581 N N . GLY A 1 73 ? -5.609 -0.811 -17.847 1.00 94.38 73 GLY A N 1
ATOM 582 C CA . GLY A 1 73 ? -5.598 -2.184 -18.359 1.00 94.38 73 GLY A CA 1
ATOM 583 C C . GLY A 1 73 ? -4.231 -2.658 -18.867 1.00 94.38 73 GLY A C 1
ATOM 584 O O . GLY A 1 73 ? -4.157 -3.691 -19.522 1.00 94.38 73 GLY A O 1
ATOM 585 N N . LEU A 1 74 ? -3.157 -1.917 -18.576 1.00 94.62 74 LEU A N 1
ATOM 586 C CA . LEU A 1 74 ? -1.795 -2.231 -19.020 1.00 94.62 74 LEU A CA 1
ATOM 587 C C . LEU A 1 74 ? -1.013 -3.066 -18.001 1.00 94.62 74 LEU A C 1
ATOM 589 O O . LEU A 1 74 ? 0.027 -3.618 -18.342 1.00 94.62 74 LEU A O 1
ATOM 593 N N . LEU A 1 75 ? -1.468 -3.133 -16.745 1.00 95.19 75 LEU A N 1
ATOM 594 C CA . LEU A 1 75 ? -0.723 -3.785 -15.670 1.00 95.19 75 LEU A CA 1
ATOM 595 C C . LEU A 1 75 ? -0.489 -5.275 -15.954 1.00 95.19 75 LEU A C 1
ATOM 597 O O . LEU A 1 75 ? -1.431 -6.066 -15.943 1.00 95.19 75 LEU A O 1
ATOM 601 N N . ASN A 1 76 ? 0.781 -5.670 -16.056 1.00 94.00 76 ASN A N 1
ATOM 602 C CA . ASN A 1 76 ? 1.157 -7.075 -15.959 1.00 94.00 76 ASN A CA 1
ATOM 603 C C . ASN A 1 76 ? 1.178 -7.492 -14.472 1.00 94.00 76 ASN A C 1
ATOM 605 O O . ASN A 1 76 ? 1.974 -6.982 -13.671 1.00 94.00 76 ASN A O 1
AT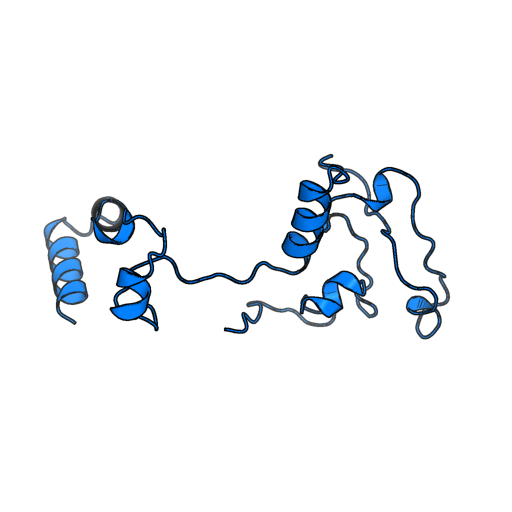OM 609 N N . ALA A 1 77 ? 0.274 -8.408 -14.109 1.00 92.94 77 ALA A N 1
ATOM 610 C CA . ALA A 1 77 ? 0.066 -8.903 -12.749 1.00 92.94 77 ALA A CA 1
ATOM 611 C C . ALA A 1 77 ? 0.880 -10.166 -12.399 1.00 92.94 77 ALA A C 1
ATOM 613 O O . ALA A 1 77 ? 0.688 -10.715 -11.311 1.00 92.94 77 ALA A O 1
ATOM 614 N N . GLU A 1 78 ? 1.778 -10.624 -13.278 1.00 92.50 78 GLU A N 1
ATOM 615 C CA . GLU A 1 78 ? 2.630 -11.791 -13.038 1.00 92.50 78 GLU A CA 1
ATOM 616 C C . GLU A 1 78 ? 3.453 -11.638 -11.747 1.00 92.50 78 GLU A C 1
ATOM 618 O O . GLU A 1 78 ? 4.029 -10.583 -11.452 1.00 92.50 78 GLU A O 1
ATOM 623 N N . ILE A 1 79 ? 3.493 -12.716 -10.958 1.00 93.44 79 ILE A N 1
ATOM 624 C CA . ILE A 1 79 ? 4.189 -12.780 -9.673 1.00 93.44 79 ILE A CA 1
ATOM 625 C C . ILE A 1 79 ? 5.428 -13.667 -9.813 1.00 93.44 79 ILE A C 1
ATOM 627 O O . ILE A 1 79 ? 5.341 -14.806 -10.257 1.00 93.44 79 ILE A O 1
ATOM 631 N N . GLY A 1 80 ? 6.568 -13.164 -9.343 1.00 91.50 80 GLY A N 1
ATOM 632 C CA . GLY A 1 80 ? 7.874 -13.823 -9.445 1.00 91.50 80 GLY A CA 1
ATOM 633 C C . GLY A 1 80 ? 8.704 -13.226 -10.577 1.00 91.50 80 GLY A C 1
ATOM 634 O O . GLY A 1 80 ? 8.310 -12.200 -11.114 1.00 91.50 80 GLY A O 1
ATOM 635 N N . GLY A 1 81 ? 9.842 -13.841 -10.913 1.00 90.69 81 GLY A N 1
ATOM 636 C CA . GLY A 1 81 ? 10.699 -13.460 -12.046 1.00 90.69 81 GLY A CA 1
ATOM 637 C C . GLY A 1 81 ? 11.747 -12.363 -11.772 1.00 90.69 81 GLY A C 1
ATOM 638 O O . GLY A 1 81 ? 11.873 -11.883 -10.642 1.00 90.69 81 GLY A O 1
ATOM 639 N N . PRO A 1 82 ? 12.558 -12.010 -12.791 1.00 91.50 82 PRO A N 1
ATOM 640 C CA . PRO A 1 82 ? 13.650 -11.046 -12.658 1.00 91.50 82 PRO A CA 1
ATOM 641 C C . PRO A 1 82 ? 13.138 -9.606 -12.543 1.00 91.50 82 PRO A C 1
ATOM 643 O O . PRO A 1 82 ? 12.019 -9.298 -12.943 1.00 91.50 82 PRO A O 1
ATOM 646 N N . SER A 1 83 ? 13.976 -8.706 -12.028 1.00 91.44 83 SER A N 1
ATOM 647 C CA . SER A 1 83 ? 13.667 -7.273 -12.018 1.00 91.44 83 SER A CA 1
ATOM 648 C C . SER A 1 83 ? 13.648 -6.698 -13.433 1.00 91.44 83 SER A C 1
ATOM 650 O O . SER A 1 83 ? 14.508 -7.037 -14.242 1.00 91.44 83 SER A O 1
ATOM 652 N N . VAL A 1 84 ? 12.731 -5.766 -13.677 1.00 92.75 84 VAL A N 1
ATOM 653 C CA . VAL A 1 84 ? 12.516 -5.112 -14.974 1.00 92.75 84 VAL A CA 1
ATOM 654 C C . VAL A 1 84 ? 12.889 -3.635 -14.946 1.00 92.75 84 VAL A C 1
ATOM 656 O O . VAL A 1 84 ? 12.999 -3.014 -13.884 1.00 92.75 84 VAL A O 1
ATOM 659 N N . LYS A 1 85 ? 13.044 -3.049 -16.125 1.00 90.94 85 LYS A N 1
ATOM 660 C CA . LYS A 1 85 ? 13.395 -1.654 -16.382 1.00 90.94 85 LYS A CA 1
ATOM 661 C C . LYS A 1 85 ? 12.273 -0.974 -17.176 1.00 90.94 85 LYS A C 1
ATOM 663 O O . LYS A 1 85 ? 12.336 -0.914 -18.403 1.00 90.94 85 LYS A O 1
ATOM 668 N N . PRO A 1 86 ? 11.251 -0.423 -16.492 1.00 90.38 86 PRO A N 1
ATOM 669 C CA . PRO A 1 86 ? 10.167 0.331 -17.114 1.00 90.38 86 PRO A CA 1
ATOM 670 C C . PRO A 1 86 ? 10.635 1.600 -17.833 1.00 90.38 86 PRO A C 1
ATOM 672 O O . PRO A 1 86 ? 11.790 2.016 -17.737 1.00 90.38 86 PRO A O 1
ATOM 675 N N . TYR A 1 87 ? 9.704 2.280 -18.500 1.00 87.50 87 TYR A N 1
ATOM 676 C CA . TYR A 1 87 ? 9.991 3.539 -19.180 1.00 87.50 87 TYR A CA 1
ATOM 677 C C . TYR A 1 87 ? 10.589 4.598 -18.235 1.00 87.50 87 TYR A C 1
ATOM 679 O O . TYR A 1 87 ? 10.062 4.866 -17.151 1.00 87.50 87 TYR A O 1
ATOM 687 N N . GLN A 1 88 ? 11.678 5.226 -18.677 1.00 84.56 88 GLN A N 1
ATOM 688 C CA . GLN A 1 88 ? 12.369 6.304 -17.976 1.00 84.56 88 GLN A CA 1
ATOM 689 C C . GLN A 1 88 ? 12.816 7.368 -18.993 1.00 84.56 88 GLN A C 1
ATOM 691 O O . GLN A 1 88 ? 13.251 6.999 -20.086 1.00 84.56 88 GLN A O 1
ATOM 696 N N . PRO A 1 89 ? 12.758 8.675 -18.665 1.00 81.00 89 PRO A N 1
ATOM 697 C CA . PRO A 1 89 ? 13.330 9.712 -19.519 1.00 81.00 89 PRO A CA 1
ATOM 698 C C . PRO A 1 89 ? 14.825 9.484 -19.782 1.00 81.00 89 PRO A C 1
ATOM 700 O O . PRO A 1 89 ? 15.578 9.035 -18.911 1.00 81.00 89 PRO A O 1
ATOM 703 N N . ALA A 1 90 ? 15.264 9.824 -20.994 1.00 76.81 90 ALA A N 1
ATOM 704 C CA . ALA A 1 90 ? 16.664 9.718 -21.380 1.00 76.81 90 ALA A CA 1
ATOM 705 C C . ALA A 1 90 ? 17.546 10.653 -20.534 1.00 76.81 90 ALA A C 1
ATOM 707 O O . ALA A 1 90 ? 17.143 11.753 -20.173 1.00 76.81 90 ALA A O 1
ATOM 708 N N . GLY A 1 91 ? 18.781 10.231 -20.251 1.00 71.31 91 GLY A N 1
ATOM 709 C CA . GLY A 1 91 ? 19.789 11.086 -19.610 1.00 71.31 91 GLY A CA 1
ATOM 710 C C . GLY A 1 91 ? 19.950 10.911 -18.102 1.00 71.31 91 GLY A C 1
ATOM 711 O O . GLY A 1 91 ? 21.029 11.189 -17.597 1.00 71.31 91 GLY A O 1
ATOM 712 N N . VAL A 1 92 ? 18.970 10.340 -17.398 1.00 74.19 92 VAL A N 1
ATOM 713 C CA . VAL A 1 92 ? 19.015 10.233 -15.925 1.00 74.19 92 VAL A CA 1
ATOM 714 C C . VAL A 1 92 ? 20.184 9.377 -15.408 1.00 74.19 92 VAL A C 1
ATOM 716 O O . VAL A 1 92 ? 20.692 9.600 -14.317 1.00 74.19 92 VAL A O 1
ATOM 719 N N . TRP A 1 93 ? 20.641 8.394 -16.187 1.00 70.25 93 TRP A N 1
ATOM 720 C CA . TRP A 1 93 ? 21.769 7.531 -15.811 1.00 70.25 93 TRP A CA 1
ATOM 721 C C . TRP A 1 93 ? 23.118 7.983 -16.388 1.00 70.25 93 TRP A C 1
ATOM 723 O O . TRP A 1 93 ? 24.142 7.404 -16.028 1.00 70.25 93 TRP A O 1
ATOM 733 N N . LYS A 1 94 ? 23.140 9.005 -17.260 1.00 64.88 94 LYS A N 1
ATOM 734 C CA . LYS A 1 94 ? 24.362 9.428 -17.970 1.00 64.88 94 LYS A CA 1
ATOM 735 C C . LYS A 1 94 ? 25.397 10.076 -17.048 1.00 64.88 94 LYS A C 1
ATOM 737 O O . LYS A 1 94 ? 26.580 10.009 -17.349 1.00 64.88 94 LYS A O 1
ATOM 742 N N . GLU A 1 95 ? 24.967 10.673 -15.939 1.00 60.12 95 GLU A N 1
ATOM 743 C CA . GLU A 1 95 ? 25.855 11.438 -15.052 1.00 60.12 95 GLU A CA 1
ATOM 744 C C . GLU A 1 95 ? 26.603 10.571 -14.022 1.00 60.12 95 GLU A C 1
ATOM 746 O O . GLU A 1 95 ? 27.640 10.984 -13.517 1.00 60.12 95 GLU A O 1
ATOM 751 N N . ILE A 1 96 ? 26.108 9.365 -13.697 1.00 59.41 96 ILE A N 1
ATOM 752 C CA . ILE A 1 96 ? 26.545 8.606 -12.499 1.00 59.41 96 ILE A CA 1
ATOM 753 C C . ILE A 1 96 ? 26.920 7.139 -12.829 1.00 59.41 96 ILE A C 1
ATOM 755 O O . ILE A 1 96 ? 27.243 6.347 -11.941 1.00 59.41 96 ILE A O 1
ATOM 759 N N . ALA A 1 97 ? 26.851 6.695 -14.091 1.00 56.31 97 ALA A N 1
ATOM 760 C CA . ALA A 1 97 ? 27.093 5.290 -14.441 1.00 56.31 97 ALA A CA 1
ATOM 761 C C . ALA A 1 97 ? 27.796 5.096 -15.787 1.00 56.31 97 ALA A C 1
ATOM 763 O O . ALA A 1 97 ? 27.386 5.655 -16.796 1.00 56.31 97 ALA A O 1
ATOM 764 N N . SER A 1 98 ? 28.748 4.161 -15.826 1.00 56.84 98 SER A N 1
ATOM 765 C CA . SER A 1 98 ? 29.293 3.581 -17.064 1.00 56.84 98 SER A CA 1
ATOM 766 C C . SER A 1 98 ? 28.260 2.746 -17.844 1.00 56.84 98 SER A C 1
ATOM 768 O O . SER A 1 98 ? 28.518 2.340 -18.971 1.00 56.84 98 SER A O 1
ATOM 770 N N . GLN A 1 99 ? 27.104 2.450 -17.236 1.00 65.12 99 GLN A N 1
ATOM 771 C CA . GLN A 1 99 ? 26.029 1.647 -17.813 1.00 65.12 99 GLN A CA 1
ATOM 772 C C . GLN A 1 99 ? 24.847 2.531 -18.210 1.00 65.12 99 GLN A C 1
ATOM 774 O O . GLN A 1 99 ? 24.265 3.227 -17.377 1.00 65.12 99 GLN A O 1
ATOM 779 N N . LEU A 1 100 ? 24.468 2.452 -19.483 1.00 70.06 100 LEU A N 1
ATOM 780 C CA . LEU A 1 100 ? 23.272 3.095 -20.008 1.00 70.06 100 LEU A CA 1
ATOM 781 C C . LEU A 1 100 ? 22.027 2.334 -19.538 1.00 70.06 100 LEU A C 1
ATOM 783 O O . LEU A 1 100 ? 21.981 1.104 -19.563 1.00 70.06 100 LEU A O 1
ATOM 787 N N . TYR A 1 101 ? 21.004 3.075 -19.115 1.00 79.25 101 TYR A N 1
ATOM 788 C CA . TYR A 1 101 ? 19.689 2.501 -18.868 1.00 79.25 101 TYR A CA 1
ATOM 789 C C . TYR A 1 101 ? 19.047 2.137 -20.206 1.00 79.25 101 TYR A C 1
ATOM 791 O O . TYR A 1 101 ? 18.710 3.022 -20.992 1.00 79.25 101 TYR A O 1
ATOM 799 N N . GLN A 1 102 ? 18.892 0.842 -20.458 1.00 84.44 102 GLN A N 1
ATOM 800 C CA . GLN A 1 102 ? 18.099 0.329 -21.565 1.00 84.44 102 GLN A CA 1
ATOM 801 C C . GLN A 1 102 ? 16.759 -0.147 -20.991 1.00 84.44 102 GLN A C 1
ATOM 803 O O . GLN A 1 102 ? 16.786 -1.014 -20.112 1.00 84.44 102 GLN A O 1
ATOM 808 N N . PRO A 1 103 ? 15.625 0.451 -21.398 1.00 86.56 103 PRO A N 1
ATOM 809 C CA . PRO A 1 103 ? 14.319 -0.032 -20.976 1.00 86.56 103 PRO A CA 1
ATOM 810 C C . PRO A 1 103 ? 14.084 -1.433 -21.545 1.00 86.56 103 PRO A C 1
ATOM 812 O O . PRO A 1 103 ? 14.505 -1.721 -22.669 1.00 86.56 103 PRO A O 1
ATOM 815 N N . ASP A 1 104 ? 13.409 -2.279 -20.771 1.00 89.56 104 ASP A N 1
ATOM 816 C CA . ASP A 1 104 ? 12.958 -3.583 -21.259 1.00 89.56 104 ASP A CA 1
ATOM 817 C C . ASP A 1 104 ? 11.825 -3.400 -22.282 1.00 89.56 104 ASP A C 1
ATOM 819 O O . ASP A 1 104 ? 11.346 -2.290 -22.529 1.00 89.56 104 ASP A O 1
ATOM 823 N N . THR A 1 105 ? 11.402 -4.483 -22.925 1.00 90.19 105 THR A N 1
ATOM 824 C CA . THR A 1 105 ? 10.424 -4.439 -24.020 1.00 90.19 105 THR A CA 1
ATOM 825 C C . THR A 1 105 ? 9.165 -5.228 -23.689 1.00 90.19 105 THR A C 1
ATOM 827 O O . THR A 1 105 ? 9.216 -6.208 -22.956 1.00 90.19 105 THR A O 1
ATOM 830 N N . GLY A 1 106 ? 8.034 -4.845 -24.286 1.00 89.94 106 GLY A N 1
ATOM 831 C CA . GLY A 1 106 ? 6.778 -5.585 -24.148 1.00 89.94 106 GLY A CA 1
ATOM 832 C C . GLY A 1 106 ? 6.153 -5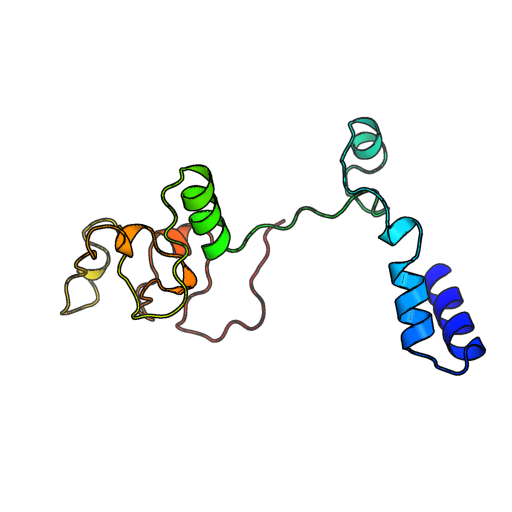.441 -22.761 1.00 89.94 106 GLY A C 1
ATOM 833 O O . GLY A 1 106 ? 6.084 -4.339 -22.215 1.00 89.94 106 GLY A O 1
ATOM 834 N N . GLU A 1 107 ? 5.678 -6.553 -22.202 1.00 89.12 107 GLU A N 1
ATOM 835 C CA . GLU A 1 107 ? 4.928 -6.577 -20.939 1.00 89.12 107 GLU A CA 1
ATOM 836 C C . GLU A 1 107 ? 5.773 -6.179 -19.719 1.00 89.12 107 GLU A C 1
ATOM 838 O O . GLU A 1 107 ? 5.238 -5.655 -18.738 1.00 89.12 107 GLU A O 1
ATOM 843 N N . ASP A 1 108 ? 7.097 -6.335 -19.800 1.00 89.81 108 ASP A N 1
ATOM 844 C CA . ASP A 1 108 ? 8.034 -5.962 -18.735 1.00 89.81 108 ASP A CA 1
ATOM 845 C C . ASP A 1 108 ? 8.011 -4.456 -18.425 1.00 89.81 108 ASP A C 1
ATOM 847 O O . ASP A 1 108 ? 8.253 -4.040 -17.288 1.00 89.81 108 ASP A O 1
ATOM 851 N N . LEU A 1 109 ? 7.626 -3.618 -19.395 1.00 90.31 109 LEU A N 1
ATOM 852 C CA . LEU A 1 109 ? 7.457 -2.176 -19.191 1.00 90.31 109 LEU A CA 1
ATOM 853 C C . LEU A 1 109 ? 6.318 -1.839 -18.221 1.00 90.31 109 LEU A C 1
ATOM 855 O O . LEU A 1 109 ? 6.358 -0.804 -17.541 1.00 90.31 109 LEU A O 1
ATOM 859 N N . TYR A 1 110 ? 5.313 -2.710 -18.148 1.00 93.31 110 TYR A N 1
ATOM 860 C CA . TYR A 1 110 ? 4.077 -2.502 -17.398 1.00 93.31 110 TYR A CA 1
ATOM 861 C C . TYR A 1 110 ? 3.952 -3.435 -16.195 1.00 93.31 110 TYR A C 1
ATOM 863 O O . TYR A 1 110 ? 2.878 -3.570 -15.607 1.00 93.31 110 TYR A O 1
ATOM 871 N N . ARG A 1 111 ? 5.060 -4.050 -15.784 1.00 93.94 111 ARG A N 1
ATOM 872 C CA . ARG A 1 111 ? 5.102 -4.863 -14.574 1.00 93.94 111 ARG A CA 1
ATOM 873 C C . ARG A 1 111 ? 4.861 -4.021 -13.323 1.00 93.94 111 ARG A C 1
ATOM 875 O O . ARG A 1 111 ? 5.146 -2.812 -13.286 1.00 93.94 111 ARG A O 1
ATOM 882 N N . ARG A 1 112 ? 4.382 -4.687 -12.270 1.00 93.75 112 ARG A N 1
ATOM 883 C CA . ARG A 1 112 ? 4.221 -4.099 -10.932 1.00 93.75 112 ARG A CA 1
ATOM 884 C C . ARG A 1 112 ? 5.503 -3.413 -10.476 1.00 93.75 112 ARG A C 1
ATOM 886 O O . ARG A 1 112 ? 6.605 -3.943 -10.628 1.00 93.75 112 ARG A O 1
ATOM 893 N N . SER A 1 113 ? 5.350 -2.260 -9.837 1.00 92.88 113 SER A N 1
ATOM 894 C CA . SER A 1 113 ? 6.454 -1.392 -9.420 1.00 92.88 113 SER A CA 1
ATOM 895 C C . SER A 1 113 ? 7.422 -2.092 -8.464 1.00 92.88 113 SER A C 1
ATOM 897 O O . SER A 1 113 ? 8.602 -1.754 -8.442 1.00 92.88 113 SER A O 1
ATOM 899 N N . MET A 1 114 ? 6.953 -3.121 -7.752 1.00 91.69 114 MET A N 1
ATOM 900 C CA . MET A 1 114 ? 7.759 -4.013 -6.912 1.00 91.69 114 MET A CA 1
ATOM 901 C C . MET A 1 114 ? 8.931 -4.672 -7.656 1.00 91.69 114 MET A C 1
ATOM 903 O O . MET A 1 114 ? 9.988 -4.862 -7.060 1.00 91.69 114 MET A O 1
ATOM 907 N N . TYR A 1 115 ? 8.758 -4.986 -8.943 1.00 93.19 115 TYR A N 1
ATOM 908 C CA . TYR A 1 115 ? 9.783 -5.611 -9.783 1.00 93.19 115 TYR A CA 1
ATOM 909 C C . TYR A 1 115 ? 10.663 -4.589 -10.507 1.00 93.19 115 TYR A C 1
ATOM 911 O O . TYR A 1 115 ? 11.562 -4.971 -11.249 1.00 93.19 115 TYR A O 1
ATOM 919 N N . THR A 1 116 ? 10.442 -3.288 -10.301 1.00 91.38 116 THR A N 1
ATOM 920 C CA . THR A 1 116 ? 11.267 -2.248 -10.926 1.00 91.38 116 THR A CA 1
ATOM 921 C C . THR A 1 116 ? 12.685 -2.289 -10.373 1.00 91.38 116 THR A C 1
ATOM 923 O O . THR A 1 116 ? 12.907 -2.188 -9.162 1.00 91.38 116 THR A O 1
ATOM 926 N N . PHE A 1 117 ? 13.664 -2.353 -11.268 1.00 89.31 117 PHE A N 1
ATOM 927 C CA . PHE A 1 117 ? 15.067 -2.230 -10.922 1.00 89.31 117 PHE A CA 1
ATOM 928 C C . PHE A 1 117 ? 15.342 -0.866 -10.272 1.00 89.31 117 PHE A C 1
ATOM 930 O O . PHE A 1 117 ? 15.091 0.188 -10.857 1.00 89.31 117 PHE A O 1
ATOM 937 N N . TRP A 1 118 ? 15.888 -0.877 -9.056 1.00 86.19 118 TRP A N 1
ATOM 938 C CA . TRP A 1 118 ? 16.296 0.331 -8.335 1.00 86.19 118 TRP A CA 1
ATOM 939 C C . TRP A 1 118 ? 17.805 0.358 -8.172 1.00 86.19 118 TRP A C 1
ATOM 941 O O . TRP A 1 118 ? 18.377 -0.469 -7.456 1.00 86.19 118 TRP A O 1
ATOM 951 N N . LYS A 1 119 ? 18.437 1.373 -8.759 1.00 83.31 119 LYS A N 1
ATOM 952 C CA . LYS A 1 119 ? 19.820 1.714 -8.445 1.00 83.31 119 LYS A CA 1
ATOM 953 C C . LYS A 1 119 ? 19.840 2.562 -7.174 1.00 83.31 119 LYS A C 1
ATOM 955 O O . LYS A 1 119 ? 19.070 3.508 -7.054 1.00 83.31 119 LYS A O 1
ATOM 960 N N . ARG A 1 120 ? 20.737 2.245 -6.234 1.00 81.44 120 ARG A N 1
ATOM 961 C CA . ARG A 1 120 ? 20.825 2.935 -4.934 1.00 81.44 120 ARG A CA 1
ATOM 962 C C . ARG A 1 120 ? 20.965 4.457 -5.076 1.00 81.44 120 ARG A C 1
ATOM 964 O O . ARG A 1 120 ? 20.271 5.172 -4.372 1.00 81.44 120 ARG A O 1
ATOM 971 N N . THR A 1 121 ? 21.818 4.903 -5.997 1.00 80.88 121 THR A N 1
ATOM 972 C CA . THR A 1 121 ? 22.146 6.321 -6.222 1.00 80.88 121 THR A CA 1
ATOM 973 C C . THR A 1 121 ? 21.227 7.028 -7.216 1.00 80.88 121 THR A C 1
ATOM 975 O O . THR A 1 121 ? 21.262 8.245 -7.329 1.00 80.88 121 THR A O 1
ATOM 978 N N . VAL A 1 122 ? 20.431 6.277 -7.983 1.00 81.75 122 VAL A N 1
ATOM 979 C CA . VAL A 1 122 ? 19.547 6.824 -9.020 1.00 81.75 122 VAL A CA 1
ATOM 980 C C . VAL A 1 122 ? 18.212 6.085 -8.936 1.00 81.75 122 VAL A C 1
ATOM 982 O O . VAL A 1 122 ? 18.033 5.057 -9.602 1.00 81.75 122 VAL A O 1
ATOM 985 N N . PRO A 1 123 ? 17.281 6.544 -8.081 1.00 83.62 123 PRO A N 1
ATOM 986 C CA . PRO A 1 123 ? 15.956 5.949 -8.012 1.00 83.62 123 PRO A CA 1
ATOM 987 C C . PRO A 1 123 ? 15.203 6.178 -9.333 1.00 83.62 123 PRO A C 1
ATOM 989 O O . PRO A 1 123 ? 15.462 7.161 -10.035 1.00 83.62 123 PRO A O 1
ATOM 992 N N . PRO A 1 124 ? 14.242 5.310 -9.692 1.00 86.62 124 PRO A N 1
ATOM 993 C CA . PRO A 1 124 ? 13.391 5.556 -10.845 1.00 86.62 124 PRO A CA 1
ATOM 994 C C . PRO A 1 124 ? 12.651 6.892 -10.698 1.00 86.62 124 PRO A C 1
ATOM 996 O O . PRO A 1 124 ? 12.040 7.127 -9.652 1.00 86.62 124 PRO A O 1
ATOM 999 N N . PRO A 1 125 ? 12.631 7.743 -11.736 1.00 86.56 125 PRO A N 1
ATOM 1000 C CA . PRO A 1 125 ? 12.032 9.071 -11.674 1.00 86.56 125 PRO A CA 1
ATOM 1001 C C . PRO A 1 125 ? 10.573 9.049 -11.242 1.00 86.56 125 PRO A C 1
ATOM 1003 O O . PRO A 1 125 ? 10.199 9.819 -10.372 1.00 86.56 125 PRO A O 1
ATOM 1006 N N . ALA A 1 126 ? 9.777 8.104 -11.754 1.00 86.94 126 ALA A N 1
ATOM 1007 C CA . ALA A 1 126 ? 8.381 7.956 -11.346 1.00 86.94 126 ALA A CA 1
ATOM 1008 C C . ALA A 1 126 ? 8.230 7.718 -9.833 1.00 86.94 126 ALA A C 1
ATOM 1010 O O . ALA A 1 126 ? 7.284 8.201 -9.226 1.00 86.94 126 ALA A O 1
ATOM 1011 N N . MET A 1 127 ? 9.172 7.006 -9.207 1.00 89.62 127 MET A N 1
ATOM 1012 C CA . MET A 1 127 ? 9.160 6.771 -7.762 1.00 89.62 127 MET A CA 1
ATOM 1013 C C . MET A 1 127 ? 9.581 8.030 -7.001 1.00 89.62 127 MET A C 1
ATOM 1015 O O . MET A 1 127 ? 8.944 8.390 -6.014 1.00 89.62 127 MET A O 1
ATOM 1019 N N . ALA A 1 128 ? 10.604 8.733 -7.493 1.00 88.38 128 ALA A N 1
ATOM 1020 C CA . ALA A 1 128 ? 11.065 9.987 -6.905 1.00 88.38 128 ALA A CA 1
ATOM 1021 C C . ALA A 1 128 ? 9.985 11.086 -6.953 1.00 88.38 128 ALA A C 1
ATOM 1023 O O . ALA A 1 128 ? 9.782 11.777 -5.961 1.00 88.38 128 ALA A O 1
ATOM 1024 N N . THR A 1 129 ? 9.235 11.199 -8.056 1.00 88.69 129 THR A N 1
ATOM 1025 C CA . THR A 1 129 ? 8.140 12.174 -8.216 1.00 88.69 129 THR A CA 1
ATOM 1026 C C . THR A 1 129 ? 7.015 11.992 -7.192 1.00 88.69 129 THR A C 1
ATOM 1028 O O . THR A 1 129 ? 6.365 12.966 -6.827 1.00 88.69 129 THR A O 1
ATOM 1031 N N . PHE A 1 130 ? 6.783 10.769 -6.706 1.00 87.94 130 PHE A N 1
ATOM 1032 C CA . PHE A 1 130 ? 5.758 10.471 -5.698 1.00 87.94 130 PHE A CA 1
ATOM 1033 C C . PHE A 1 130 ? 6.340 10.262 -4.287 1.00 87.94 130 PHE A C 1
ATOM 1035 O O . PHE A 1 130 ? 5.728 9.597 -3.443 1.00 87.94 130 PHE A O 1
ATOM 1042 N N . ASP A 1 131 ? 7.506 10.854 -4.016 1.00 87.19 131 ASP A N 1
ATOM 1043 C CA . ASP A 1 131 ? 8.188 10.846 -2.715 1.00 87.19 131 ASP A CA 1
ATOM 1044 C C . ASP A 1 131 ? 8.517 9.436 -2.200 1.00 87.19 131 ASP A C 1
ATOM 1046 O O . ASP A 1 131 ? 8.394 9.133 -1.007 1.00 87.19 131 ASP A O 1
ATOM 1050 N N . ALA A 1 132 ? 8.917 8.528 -3.095 1.00 88.31 132 ALA A N 1
ATOM 1051 C CA . ALA A 1 132 ? 9.486 7.263 -2.658 1.00 88.31 132 ALA A CA 1
ATOM 1052 C C . ALA A 1 132 ? 10.803 7.509 -1.898 1.00 88.31 132 ALA A C 1
ATOM 1054 O O . ALA A 1 132 ? 11.616 8.335 -2.320 1.00 88.31 132 ALA A O 1
ATOM 1055 N N . PRO A 1 133 ? 11.058 6.772 -0.804 1.00 86.69 133 PRO A N 1
ATOM 1056 C CA . PRO A 1 133 ? 12.323 6.864 -0.087 1.00 86.69 133 PRO A CA 1
ATOM 1057 C C . PRO A 1 133 ? 13.503 6.467 -0.983 1.00 86.69 133 PRO A C 1
ATOM 1059 O O . PRO A 1 133 ? 13.414 5.490 -1.734 1.00 86.69 133 PRO A O 1
ATOM 1062 N N . SER A 1 134 ? 14.633 7.169 -0.854 1.00 84.00 134 SER A N 1
ATOM 1063 C CA . SER A 1 134 ? 15.886 6.702 -1.450 1.00 84.00 134 SER A CA 1
ATOM 1064 C C . SER A 1 134 ? 16.346 5.410 -0.761 1.00 84.00 134 SER A C 1
ATOM 1066 O O . SER A 1 134 ? 15.977 5.123 0.379 1.00 84.00 134 SER A O 1
ATOM 1068 N N . ARG A 1 135 ? 17.152 4.595 -1.454 1.00 83.75 135 ARG A N 1
ATOM 1069 C CA . ARG A 1 135 ? 17.779 3.392 -0.864 1.00 83.75 135 ARG A CA 1
ATOM 1070 C C . ARG A 1 135 ? 19.210 3.628 -0.389 1.00 83.75 135 ARG A C 1
ATOM 1072 O O . ARG A 1 135 ? 19.940 2.669 -0.140 1.00 83.75 135 ARG A O 1
ATOM 1079 N N . GLU A 1 136 ? 19.616 4.888 -0.295 1.00 84.50 136 GLU A N 1
ATOM 1080 C CA . GLU A 1 136 ? 20.926 5.289 0.223 1.00 84.50 136 GLU A CA 1
ATOM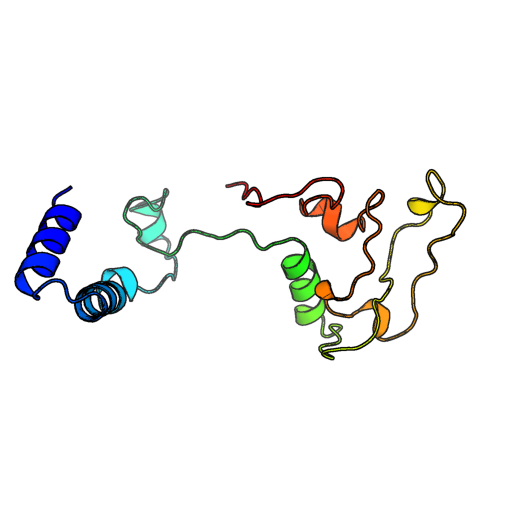 1081 C C . GLU A 1 136 ? 20.991 5.151 1.743 1.00 84.50 136 GLU A C 1
ATOM 1083 O O . GLU A 1 136 ? 22.023 4.763 2.285 1.00 84.50 136 GLU A O 1
ATOM 1088 N N . THR A 1 137 ? 19.868 5.395 2.420 1.00 85.94 137 THR A N 1
ATOM 1089 C CA . THR A 1 137 ? 19.725 5.277 3.870 1.00 85.94 137 THR A CA 1
ATOM 1090 C C . THR A 1 137 ? 18.561 4.353 4.225 1.00 85.94 137 THR A C 1
ATOM 1092 O O . THR A 1 137 ? 17.659 4.099 3.424 1.00 85.94 137 THR A O 1
ATOM 1095 N N . CYS A 1 138 ? 18.592 3.794 5.436 1.00 84.12 138 CYS A N 1
ATOM 1096 C CA . CYS A 1 138 ? 17.482 2.998 5.945 1.00 84.12 138 CYS A CA 1
ATOM 1097 C C . CYS A 1 138 ? 16.356 3.929 6.410 1.00 84.12 138 CYS A C 1
ATOM 1099 O O . CYS A 1 138 ? 16.571 4.783 7.268 1.00 84.12 138 CYS A O 1
ATOM 1101 N N . ILE A 1 139 ? 15.151 3.746 5.867 1.00 83.81 139 ILE A N 1
ATOM 1102 C CA . ILE A 1 139 ? 13.964 4.514 6.251 1.00 83.81 139 ILE A CA 1
ATOM 1103 C C . ILE A 1 139 ? 12.969 3.567 6.919 1.00 83.81 139 ILE A C 1
ATOM 1105 O O . ILE A 1 139 ? 12.345 2.736 6.262 1.00 83.81 139 ILE A O 1
ATOM 1109 N N . VAL A 1 140 ? 12.818 3.713 8.239 1.00 85.06 140 VAL A N 1
ATOM 1110 C CA . VAL A 1 140 ? 11.913 2.888 9.061 1.00 85.06 140 VAL A CA 1
ATOM 1111 C C . VAL A 1 140 ? 10.450 3.293 8.861 1.00 85.06 140 VAL A C 1
ATOM 1113 O O . VAL A 1 140 ? 9.560 2.448 8.829 1.00 85.06 140 VAL A O 1
ATOM 1116 N N . LYS A 1 141 ? 10.188 4.595 8.697 1.00 83.81 141 LYS A N 1
ATOM 1117 C CA . LYS A 1 141 ? 8.842 5.142 8.506 1.00 83.81 141 LYS A CA 1
ATOM 1118 C C . LYS A 1 141 ? 8.847 6.133 7.352 1.00 83.81 141 LYS A C 1
ATOM 1120 O O . LYS A 1 141 ? 9.586 7.112 7.376 1.00 83.81 141 LYS A O 1
ATOM 1125 N N . ARG A 1 142 ? 8.002 5.884 6.351 1.00 82.25 142 ARG A N 1
ATOM 1126 C CA . ARG A 1 142 ? 7.799 6.814 5.234 1.00 82.25 142 ARG A CA 1
ATOM 1127 C C . ARG A 1 142 ? 6.979 8.014 5.708 1.00 82.25 142 ARG A C 1
ATOM 1129 O O . ARG A 1 142 ? 6.000 7.842 6.441 1.00 82.25 142 ARG A O 1
ATOM 1136 N N . SER A 1 143 ? 7.375 9.214 5.294 1.00 74.88 143 SER A N 1
ATOM 1137 C CA . SER A 1 143 ? 6.579 10.418 5.512 1.00 74.88 143 SER A CA 1
ATOM 1138 C C . SER A 1 143 ? 5.255 10.296 4.756 1.00 74.88 143 SER A C 1
ATOM 1140 O O . SER A 1 143 ? 5.181 9.777 3.642 1.00 74.88 143 SER A O 1
ATOM 1142 N N . ARG A 1 144 ? 4.176 10.736 5.399 1.00 71.44 144 ARG A N 1
ATOM 1143 C CA . ARG A 1 144 ? 2.860 10.883 4.778 1.00 71.44 144 ARG A CA 1
ATOM 1144 C C . ARG A 1 144 ? 2.528 12.355 4.916 1.00 71.44 144 ARG A C 1
ATOM 1146 O O . ARG A 1 144 ? 2.247 12.804 6.025 1.00 71.44 144 ARG A O 1
ATOM 1153 N N . THR A 1 145 ? 2.675 13.111 3.837 1.00 57.81 145 THR A N 1
ATOM 1154 C CA . THR A 1 145 ? 2.166 14.480 3.782 1.00 57.81 145 THR A CA 1
ATOM 1155 C C . THR A 1 145 ? 0.647 14.427 3.945 1.00 57.81 145 THR A C 1
ATOM 1157 O O . THR A 1 145 ? -0.005 13.558 3.357 1.00 57.81 145 THR A O 1
ATOM 1160 N N . LYS A 1 146 ? 0.131 15.268 4.849 1.00 46.34 146 LYS A N 1
ATOM 1161 C CA . LYS A 1 146 ? -1.305 15.510 5.009 1.00 46.34 146 LYS A CA 1
ATOM 1162 C C . LYS A 1 146 ? -1.822 16.307 3.821 1.00 46.34 146 LYS A C 1
ATOM 1164 O O . LYS A 1 146 ? -1.053 17.170 3.345 1.00 46.34 146 LYS A O 1
#

Sequence (146 aa):
PELLDWLALEFIHSGWDVKHLQKLIVTSATYQQSSHVTSEKLKADPENQLLAHASRLRLPAELIRDQALFTSGLLNAEIGGPSVKPYQPAGVWKEIASQLYQPDTGEDLYRRSMYTFWKRTVPPPAMATFDAPSRETCIVKRSRTK